Protein AF-A0A1Q1FGD6-F1 (afdb_monomer)

Sequence (112 aa):
MELSDARHEERRVDTTVADGPVQTTDDRVEAREPLWCPGCETELVRSETVYEHESCGHVDLQRAFECDEGVQCPACEGPGQLEFLRRVASVLRCDDCGQLFDAPPRPGGRGQ

Foldseek 3Di:
DDDDDDDPDDDDDPPPPPPDPPPPPDPPPVPDPQFADPPPRDSQKDKWWWKAQQVPRDIDTPVCQQDPVGGDDPPDPDRRPPVRIDTDAMWMARPPPGDIGRDGDDPPPPDD

Nearest PDB structures (foldseek):
  5yxy-assembly3_F  TM=4.572E-01  e=1.439E+00  Thermococcus kodakarensis KOD1
  8q6o-assembly1_5  TM=3.227E-01  e=4.468E+00  Xenopus laevis

Radius of gyration: 30.11 Å; Cα contacts (8 Å, |Δi|>4): 132; chains: 1; bounding box: 75×81×52 Å

Mean predicted aligned error: 15.51 Å

Solvent-accessible surface area (backbone atoms only — not comparable to full-atom values): 7554 Å² total; per-residue (Å²): 136,83,86,89,85,82,84,90,72,85,76,82,78,86,77,80,75,79,84,67,80,80,77,79,78,76,88,70,72,73,81,69,76,84,47,51,30,91,87,78,69,41,68,53,50,45,81,44,49,27,30,28,33,69,88,80,66,52,70,46,47,51,71,64,30,53,50,98,93,44,49,31,42,84,90,46,100,53,84,34,60,72,91,38,59,42,80,75,51,62,33,37,33,23,76,81,83,63,52,73,42,78,64,77,68,66,94,78,77,72,82,128

pLDDT: mean 73.81, std 17.75, range [42.22, 94.75]

Secondary structure (DSSP, 8-state):
-------------------------------PPPP--TTT--S-EEEEEEEEETTTTEEEEHHHHEETTEE--TTSSS---GGGEEEEEEEEEETTT--EESSPPPTT----

Structure (mmCIF, N/CA/C/O backbone):
data_AF-A0A1Q1FGD6-F1
#
_entry.id   AF-A0A1Q1FGD6-F1
#
loop_
_atom_site.group_PDB
_atom_site.id
_atom_site.type_symbol
_atom_site.label_atom_id
_atom_site.label_alt_id
_atom_site.label_comp_id
_atom_site.label_asym_id
_atom_site.label_entity_id
_atom_site.label_seq_id
_atom_site.pdbx_PDB_ins_code
_atom_site.Cartn_x
_atom_site.Cartn_y
_atom_site.Cartn_z
_atom_site.occupancy
_atom_site.B_iso_or_equiv
_atom_site.auth_seq_id
_atom_site.auth_comp_id
_atom_site.auth_asym_id
_atom_site.auth_atom_id
_atom_site.pdbx_PDB_model_num
ATOM 1 N N . MET A 1 1 ? -46.067 69.297 -24.188 1.00 44.62 1 MET A N 1
ATOM 2 C CA . MET A 1 1 ? -46.007 67.843 -24.423 1.00 44.62 1 MET A CA 1
ATOM 3 C C . MET A 1 1 ? -45.179 67.683 -25.690 1.00 44.62 1 MET A C 1
ATOM 5 O O . MET A 1 1 ? -45.732 67.684 -26.774 1.00 44.62 1 MET A O 1
ATOM 9 N N . GLU A 1 2 ? -43.884 68.004 -25.672 1.00 44.00 2 GLU A N 1
ATOM 10 C CA . GLU A 1 2 ? -42.768 67.336 -24.970 1.00 44.00 2 GLU A CA 1
ATOM 11 C C . GLU A 1 2 ? -42.652 65.848 -25.311 1.00 44.00 2 GLU A C 1
ATOM 13 O O . GLU A 1 2 ? -43.655 65.142 -25.229 1.00 44.00 2 GLU A O 1
ATOM 18 N N . LEU A 1 3 ? -41.396 65.443 -25.584 1.00 50.78 3 LEU A N 1
ATOM 19 C CA . LEU A 1 3 ? -40.824 64.117 -25.897 1.00 50.78 3 LEU A CA 1
ATOM 20 C C . LEU A 1 3 ? -40.631 63.899 -27.418 1.00 50.78 3 LEU A C 1
ATOM 22 O O . LEU A 1 3 ? -41.600 63.698 -28.135 1.00 50.78 3 LEU A O 1
ATOM 26 N N . SER A 1 4 ? -39.465 64.156 -28.033 1.00 52.69 4 SER A N 1
ATOM 27 C CA . SER A 1 4 ? -38.092 63.631 -27.833 1.00 52.69 4 SER A CA 1
ATOM 28 C C . SER A 1 4 ? -37.921 62.175 -28.282 1.00 52.69 4 SER A C 1
ATOM 30 O O . SER A 1 4 ? -38.008 61.280 -27.456 1.00 52.69 4 SER A O 1
ATOM 32 N N . ASP A 1 5 ? -37.561 61.967 -29.552 1.00 51.81 5 ASP A N 1
ATOM 33 C CA . ASP A 1 5 ? -36.955 60.721 -30.053 1.00 51.81 5 ASP A CA 1
ATOM 34 C C . ASP A 1 5 ? -35.738 61.118 -30.908 1.00 51.81 5 ASP A C 1
ATOM 36 O O . ASP A 1 5 ? -35.870 61.67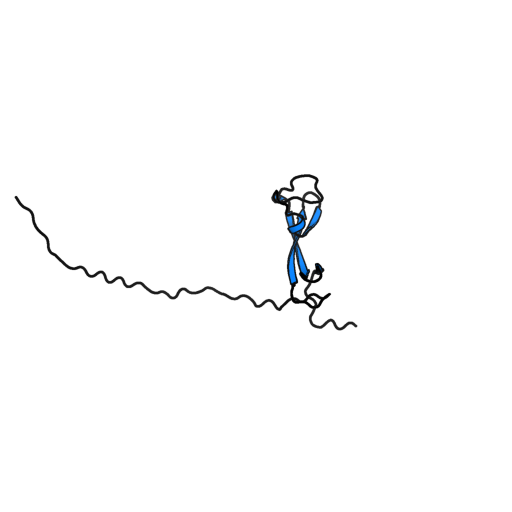5 -31.995 1.00 51.81 5 ASP A O 1
ATOM 40 N N . ALA A 1 6 ? -34.558 61.254 -30.304 1.00 59.34 6 ALA A N 1
ATOM 41 C CA . ALA A 1 6 ? -33.624 60.195 -29.906 1.00 59.34 6 ALA A CA 1
ATOM 42 C C . ALA A 1 6 ? -32.783 59.708 -31.099 1.00 59.34 6 ALA A C 1
ATOM 44 O O . ALA A 1 6 ? -33.231 59.033 -32.019 1.00 59.34 6 ALA A O 1
ATOM 45 N N . ARG A 1 7 ? -31.522 60.146 -31.059 1.00 55.94 7 ARG A N 1
ATOM 46 C CA . ARG A 1 7 ? -30.448 59.900 -32.018 1.00 55.94 7 ARG A CA 1
ATOM 47 C C . ARG A 1 7 ? -30.132 58.406 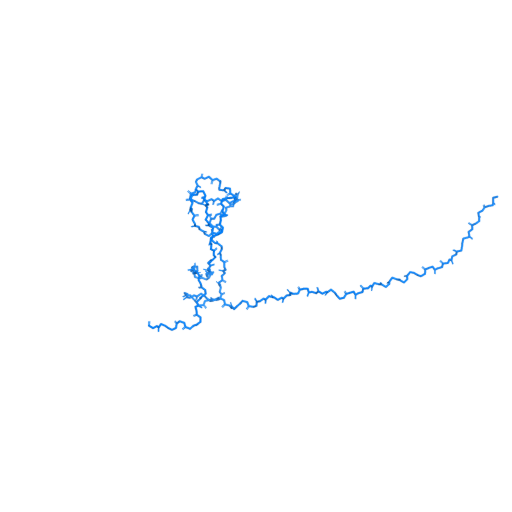-32.075 1.00 55.94 7 ARG A C 1
ATOM 49 O O . ARG A 1 7 ? -29.728 57.832 -31.068 1.00 55.94 7 ARG A O 1
ATOM 56 N N . HIS A 1 8 ? -30.255 57.810 -33.254 1.00 46.66 8 HIS A N 1
ATOM 57 C CA . HIS A 1 8 ? -29.700 56.491 -33.536 1.00 46.66 8 HIS A CA 1
ATOM 58 C C . HIS A 1 8 ? -28.208 56.677 -33.854 1.00 46.66 8 HIS A C 1
ATOM 60 O O . HIS A 1 8 ? -27.825 56.891 -35.000 1.00 46.66 8 HIS A O 1
ATOM 66 N N . GLU A 1 9 ? -27.372 56.709 -32.815 1.00 55.03 9 GLU A N 1
ATOM 67 C CA . GLU A 1 9 ? -25.914 56.700 -32.951 1.00 55.03 9 GLU A CA 1
ATOM 68 C C . GLU A 1 9 ? -25.441 55.258 -32.744 1.00 55.03 9 GLU A C 1
ATOM 70 O O . GLU A 1 9 ? -25.451 54.717 -31.638 1.00 55.03 9 GLU A O 1
ATOM 75 N N . GLU A 1 10 ? -25.117 54.600 -33.854 1.00 50.59 10 GLU A N 1
ATOM 76 C CA . GLU A 1 10 ? -24.674 53.211 -33.907 1.00 50.59 10 GLU A CA 1
ATOM 77 C C . GLU A 1 10 ? -23.277 53.083 -33.284 1.00 50.59 10 GLU A C 1
ATOM 79 O O . GLU A 1 10 ? -22.243 53.220 -33.942 1.00 50.59 10 GLU A O 1
ATOM 84 N N . ARG A 1 11 ? -23.233 52.820 -31.977 1.00 50.72 11 ARG A N 1
ATOM 85 C CA . ARG A 1 11 ? -21.990 52.528 -31.263 1.00 50.72 11 ARG A CA 1
ATOM 86 C C . ARG A 1 11 ? -21.555 51.095 -31.565 1.00 50.72 11 ARG A C 1
ATOM 88 O O . ARG A 1 11 ? -21.975 50.150 -30.901 1.00 50.72 11 ARG A O 1
ATOM 95 N N . ARG A 1 12 ? -20.689 50.941 -32.569 1.00 56.88 12 ARG A N 1
ATOM 96 C CA . ARG A 1 12 ? -19.921 49.710 -32.802 1.00 56.88 12 ARG A CA 1
ATOM 97 C C . ARG A 1 12 ? -19.062 49.428 -31.567 1.00 56.88 12 ARG A C 1
ATOM 99 O O . ARG A 1 12 ? -18.197 50.226 -31.213 1.00 56.88 12 ARG A O 1
ATOM 106 N N . VAL A 1 13 ? -19.337 48.321 -30.887 1.00 59.91 13 VAL A N 1
ATOM 107 C CA . VAL A 1 13 ? -18.486 47.785 -29.821 1.00 59.91 13 VAL A CA 1
ATOM 108 C C . VAL A 1 13 ? -17.479 46.829 -30.448 1.00 59.91 13 VAL A C 1
ATOM 110 O O . VAL A 1 13 ? -17.778 45.665 -30.702 1.00 59.91 13 VAL A O 1
ATOM 113 N N . ASP A 1 14 ? -16.281 47.346 -30.712 1.00 46.81 14 ASP A N 1
ATOM 114 C CA . ASP A 1 14 ? -15.093 46.540 -30.984 1.00 46.81 14 ASP A CA 1
ATOM 115 C C . ASP A 1 14 ? -14.780 45.725 -29.724 1.00 46.81 14 ASP A C 1
ATOM 117 O O . ASP A 1 14 ? -14.225 46.230 -28.747 1.00 46.81 14 ASP A O 1
ATOM 121 N N . THR A 1 15 ? -15.214 44.466 -29.716 1.00 54.19 15 THR A N 1
ATOM 122 C CA . THR A 1 15 ? -14.825 43.502 -28.686 1.00 54.19 15 THR A CA 1
ATOM 123 C C . THR A 1 15 ? -13.629 42.741 -29.229 1.00 54.19 15 THR A C 1
ATOM 125 O O . THR A 1 15 ? -13.762 41.679 -29.832 1.00 54.19 15 THR A O 1
ATOM 128 N N . THR A 1 16 ? -12.444 43.319 -29.059 1.00 55.59 16 THR A N 1
ATOM 129 C CA . THR A 1 16 ? -11.185 42.598 -29.208 1.00 55.59 16 THR A CA 1
ATOM 130 C C . THR A 1 16 ? -11.085 41.587 -28.070 1.00 55.59 16 THR A C 1
ATOM 132 O O . THR A 1 16 ? -10.652 41.893 -26.962 1.00 55.59 16 THR A O 1
ATOM 135 N N . VAL A 1 17 ? -11.535 40.361 -28.332 1.00 59.62 17 VAL A N 1
ATOM 136 C CA . VAL A 1 17 ? -11.192 39.207 -27.499 1.00 59.62 17 VAL A CA 1
ATOM 137 C C . VAL A 1 17 ? -9.691 38.993 -27.648 1.00 59.62 17 VAL A C 1
ATOM 139 O O . VAL A 1 17 ? -9.202 38.631 -28.716 1.00 59.62 17 VAL A O 1
ATOM 142 N N . ALA A 1 18 ? -8.956 39.305 -26.584 1.00 51.59 18 ALA A N 1
ATOM 143 C CA . ALA A 1 18 ? -7.560 38.943 -26.449 1.00 51.59 18 ALA A CA 1
ATOM 144 C C . ALA A 1 18 ? -7.478 37.413 -26.376 1.00 51.59 18 ALA A C 1
ATOM 146 O O . ALA A 1 18 ? -7.706 36.825 -25.319 1.00 51.59 18 ALA A O 1
ATOM 147 N N . ASP A 1 19 ? -7.183 36.781 -27.509 1.00 50.75 19 ASP A N 1
ATOM 148 C CA . ASP A 1 19 ? -6.736 35.392 -27.569 1.00 50.75 19 ASP A CA 1
ATOM 149 C C . ASP A 1 19 ? -5.323 35.349 -26.971 1.00 50.75 19 ASP A C 1
ATOM 151 O O . ASP A 1 19 ? -4.302 35.500 -27.644 1.00 50.75 19 ASP A O 1
ATOM 155 N N . GLY A 1 20 ? -5.271 35.315 -25.641 1.00 47.19 20 GLY A N 1
ATOM 156 C CA . GLY A 1 20 ? -4.052 34.993 -24.924 1.00 47.19 20 GLY A CA 1
ATOM 157 C C . GLY A 1 20 ? -3.763 33.510 -25.148 1.00 47.19 20 GLY A C 1
ATOM 158 O O . GLY A 1 20 ? -4.662 32.699 -24.919 1.00 47.19 20 GLY A O 1
ATOM 159 N N . PRO A 1 21 ? -2.545 33.120 -25.560 1.00 53.00 21 PRO A N 1
ATOM 160 C CA . PRO A 1 21 ? -2.198 31.712 -25.629 1.00 53.00 21 PRO A CA 1
ATOM 161 C C . PRO A 1 21 ? -2.331 31.126 -24.223 1.00 53.00 21 PRO A C 1
ATOM 163 O O . PRO A 1 21 ? -1.631 31.543 -23.296 1.00 53.00 21 PRO A O 1
ATOM 166 N N . VAL A 1 22 ? -3.256 30.176 -24.066 1.00 57.22 22 VAL A N 1
ATOM 167 C CA . VAL A 1 22 ? -3.332 29.322 -22.884 1.00 57.22 22 VAL A CA 1
ATOM 168 C C . VAL A 1 22 ? -1.982 28.627 -22.756 1.00 57.22 22 VAL A C 1
ATOM 170 O O . VAL A 1 22 ? -1.619 27.754 -23.541 1.00 57.22 22 VAL A O 1
ATOM 173 N N . GLN A 1 23 ? -1.178 29.091 -21.805 1.00 46.38 23 GLN A N 1
ATOM 174 C CA . GLN A 1 23 ? 0.069 28.440 -21.454 1.00 46.38 23 GLN A CA 1
ATOM 175 C C . GLN A 1 23 ? -0.321 27.135 -20.766 1.00 46.38 23 GLN A C 1
ATOM 177 O O . GLN A 1 23 ? -0.689 27.127 -19.594 1.00 46.38 23 GLN A O 1
ATOM 182 N N . THR A 1 24 ? -0.316 26.041 -21.527 1.00 51.84 24 THR A N 1
ATOM 183 C CA . THR A 1 24 ? -0.379 24.684 -20.990 1.00 51.84 24 THR A CA 1
ATOM 184 C C . THR A 1 24 ? 0.857 24.497 -20.124 1.00 51.84 24 THR A C 1
ATOM 186 O O . THR A 1 24 ? 1.966 24.307 -20.628 1.00 51.84 24 THR A O 1
ATOM 189 N N . THR A 1 25 ? 0.682 24.656 -18.819 1.00 51.88 25 THR A N 1
ATOM 190 C CA . THR A 1 25 ? 1.712 24.359 -17.837 1.00 51.88 25 THR A CA 1
ATOM 191 C C . THR A 1 25 ? 2.040 22.878 -17.922 1.00 51.88 25 THR A C 1
ATOM 193 O O . THR A 1 25 ? 1.201 22.043 -17.603 1.00 51.88 25 THR A O 1
ATOM 196 N N . ASP A 1 26 ? 3.269 22.606 -18.346 1.00 45.75 26 ASP A N 1
ATOM 197 C CA . ASP A 1 26 ? 4.114 21.589 -17.732 1.00 45.75 26 ASP A CA 1
ATOM 198 C C . ASP A 1 26 ? 3.505 20.176 -17.689 1.00 45.75 26 ASP A C 1
ATOM 200 O O . ASP A 1 26 ? 3.342 19.575 -16.633 1.00 45.75 26 ASP A O 1
ATOM 204 N N . ASP A 1 27 ? 3.248 19.595 -18.866 1.00 44.69 27 ASP A N 1
ATOM 205 C CA . ASP A 1 27 ? 3.236 18.134 -19.019 1.00 44.69 27 ASP A CA 1
ATOM 206 C C . ASP A 1 27 ? 4.693 17.645 -19.044 1.00 44.69 27 ASP A C 1
ATOM 208 O O . ASP A 1 27 ? 5.219 17.131 -20.029 1.00 44.69 27 ASP A O 1
ATOM 212 N N . ARG A 1 28 ? 5.416 17.902 -17.954 1.00 53.22 28 ARG A N 1
ATOM 213 C CA . ARG A 1 28 ? 6.684 17.242 -17.690 1.00 53.22 28 ARG A CA 1
ATOM 214 C C . ARG A 1 28 ? 6.350 15.993 -16.892 1.00 53.22 28 ARG A C 1
ATOM 216 O O . ARG A 1 28 ? 6.704 15.866 -15.725 1.00 53.22 28 ARG A O 1
ATOM 223 N N . VAL A 1 29 ? 5.629 15.070 -17.535 1.00 57.31 29 VAL A N 1
ATOM 224 C CA . VAL A 1 29 ? 5.568 13.681 -17.083 1.00 57.31 29 VAL A CA 1
ATOM 225 C C . VAL A 1 29 ? 6.997 13.179 -17.196 1.00 57.31 29 VAL A C 1
ATOM 227 O O . VAL A 1 29 ? 7.458 12.790 -18.268 1.00 57.31 29 VAL A O 1
ATOM 230 N N . GLU A 1 30 ? 7.751 13.305 -16.106 1.00 50.53 30 GLU A N 1
ATOM 231 C CA . GLU A 1 30 ? 9.056 12.684 -15.977 1.00 50.53 30 GLU A CA 1
ATOM 232 C C . GLU A 1 30 ? 8.848 11.216 -16.336 1.00 50.53 30 GLU A C 1
ATOM 234 O O . GLU A 1 30 ? 8.130 10.501 -15.635 1.00 50.53 30 GLU A O 1
ATOM 239 N N . ALA A 1 31 ? 9.372 10.803 -17.492 1.00 48.03 31 ALA A N 1
ATOM 240 C CA . ALA A 1 31 ? 9.277 9.439 -17.971 1.00 48.03 31 ALA A CA 1
ATOM 241 C C . ALA A 1 31 ? 10.038 8.562 -16.974 1.00 48.03 31 ALA A C 1
ATOM 243 O O . ALA A 1 31 ? 11.248 8.373 -17.081 1.00 48.03 31 ALA A O 1
ATOM 244 N N . ARG A 1 32 ? 9.332 8.107 -15.935 1.00 62.47 32 ARG A N 1
ATOM 245 C CA . ARG A 1 32 ? 9.836 7.146 -14.963 1.00 62.47 32 ARG A CA 1
ATOM 246 C C . ARG A 1 32 ? 10.196 5.909 -15.771 1.00 62.47 32 ARG A C 1
ATOM 248 O O . ARG A 1 32 ? 9.348 5.396 -16.500 1.00 62.47 32 ARG A O 1
ATOM 255 N N . GLU A 1 33 ? 11.455 5.488 -15.694 1.00 69.50 33 GLU A N 1
ATOM 256 C CA . GLU A 1 33 ? 11.916 4.286 -16.388 1.00 69.50 33 GLU A CA 1
ATOM 257 C C . GLU A 1 33 ? 10.966 3.115 -16.074 1.00 69.50 33 GLU A C 1
ATOM 259 O O . GLU A 1 33 ? 10.526 2.987 -14.923 1.00 69.50 33 GLU A O 1
ATOM 264 N N . PRO A 1 34 ? 10.604 2.289 -17.074 1.00 69.75 34 PRO A N 1
ATOM 265 C CA . PRO A 1 34 ? 9.668 1.194 -16.868 1.00 69.75 34 PRO A CA 1
ATOM 266 C C . PRO A 1 34 ? 10.224 0.231 -15.815 1.00 69.75 34 PRO A C 1
ATOM 268 O O . PRO A 1 34 ? 11.342 -0.271 -15.926 1.00 69.75 34 PRO A O 1
ATOM 271 N N . LEU A 1 35 ? 9.436 -0.007 -14.767 1.00 81.69 35 LEU A N 1
ATOM 272 C CA . LEU A 1 35 ? 9.791 -0.897 -13.668 1.00 81.69 35 LEU A CA 1
ATOM 273 C C . LEU A 1 35 ? 9.469 -2.335 -14.058 1.00 81.69 35 LEU A C 1
ATOM 275 O O . LEU A 1 35 ? 8.344 -2.629 -14.449 1.00 81.69 35 LEU A O 1
ATOM 279 N N . TRP A 1 36 ? 10.449 -3.229 -13.948 1.00 87.19 36 TRP A N 1
ATOM 280 C CA . TRP A 1 36 ? 10.274 -4.640 -14.291 1.00 87.19 36 TRP A CA 1
ATOM 281 C C . TRP A 1 36 ? 10.202 -5.500 -13.034 1.00 87.19 36 TRP A C 1
ATOM 283 O O . TRP A 1 36 ? 10.877 -5.232 -12.037 1.00 87.19 36 TRP A O 1
ATOM 293 N N . CYS A 1 37 ? 9.379 -6.543 -13.074 1.00 88.31 37 CYS A N 1
ATOM 294 C CA . CYS A 1 37 ? 9.306 -7.515 -11.997 1.00 88.31 37 CYS A CA 1
ATOM 295 C C . CYS A 1 37 ? 10.557 -8.411 -12.007 1.00 88.31 37 CYS A C 1
ATOM 297 O O . CYS A 1 37 ? 10.815 -9.064 -13.015 1.00 88.31 37 CYS A O 1
ATOM 299 N N . PRO A 1 38 ? 11.300 -8.545 -10.894 1.00 86.38 38 PRO A N 1
ATOM 300 C CA . PRO A 1 38 ? 12.452 -9.447 -10.830 1.00 86.38 38 PRO A CA 1
ATOM 301 C C . PRO A 1 38 ? 12.077 -10.941 -10.862 1.00 86.38 38 PRO A C 1
ATOM 303 O O . PRO A 1 38 ? 12.962 -11.776 -11.012 1.00 86.38 38 PRO A O 1
ATOM 306 N N . GLY A 1 39 ? 10.798 -11.287 -10.671 1.00 87.00 39 GLY A N 1
ATOM 307 C CA . GLY A 1 39 ? 10.318 -12.672 -10.639 1.00 87.00 39 GLY A CA 1
ATOM 308 C C . GLY A 1 39 ? 9.817 -13.198 -11.984 1.00 87.00 39 GLY A C 1
ATOM 309 O O . GLY A 1 39 ? 10.136 -14.326 -12.346 1.00 87.00 39 GLY A O 1
ATOM 310 N N . CYS A 1 40 ? 9.032 -12.399 -12.717 1.00 89.94 40 CYS A N 1
ATOM 311 C CA . CYS A 1 40 ? 8.445 -12.796 -14.006 1.00 89.94 40 CYS A CA 1
ATOM 312 C C . CYS A 1 40 ? 8.820 -11.886 -15.184 1.00 89.94 40 CYS A C 1
ATOM 314 O O . CYS A 1 40 ? 8.323 -12.094 -16.285 1.00 89.94 40 CYS A O 1
ATOM 316 N N . GLU A 1 41 ? 9.675 -10.882 -14.961 1.00 87.19 41 GLU A N 1
ATOM 317 C CA . GLU A 1 41 ? 10.215 -9.989 -16.000 1.00 87.19 41 GLU A CA 1
ATOM 318 C C . GLU A 1 41 ? 9.155 -9.160 -16.750 1.00 87.19 41 GLU A C 1
ATOM 320 O O . GLU A 1 41 ? 9.431 -8.586 -17.800 1.00 87.19 41 GLU A O 1
ATOM 325 N N . THR A 1 42 ? 7.942 -9.044 -16.200 1.00 88.12 42 THR A N 1
ATOM 326 C CA . THR A 1 42 ? 6.884 -8.196 -16.763 1.00 88.12 42 THR A CA 1
ATOM 327 C C . THR A 1 42 ? 7.028 -6.739 -16.324 1.00 88.12 42 THR A C 1
ATOM 329 O O . THR A 1 42 ? 7.515 -6.438 -15.232 1.00 88.12 42 THR A O 1
ATOM 332 N N . GLU A 1 43 ? 6.539 -5.824 -17.159 1.00 87.19 43 GLU A N 1
ATOM 333 C CA . GLU A 1 43 ? 6.437 -4.385 -16.869 1.00 87.19 43 GLU A CA 1
ATOM 334 C C . GLU A 1 43 ? 5.171 -4.007 -16.079 1.00 87.19 43 GLU A C 1
ATOM 336 O O . GLU A 1 43 ? 4.933 -2.836 -15.784 1.00 87.19 43 GLU A O 1
ATOM 341 N N . LEU A 1 44 ? 4.351 -4.998 -15.711 1.00 88.31 44 LEU A N 1
ATOM 342 C CA . LEU A 1 44 ? 3.110 -4.821 -14.957 1.00 88.31 44 LEU A CA 1
ATOM 343 C C . LEU A 1 44 ? 3.415 -4.606 -13.469 1.00 88.31 44 LEU A C 1
ATOM 345 O O . LEU A 1 44 ? 3.036 -5.410 -12.619 1.00 88.31 44 LEU A O 1
ATOM 349 N N . VAL A 1 45 ? 4.159 -3.547 -13.151 1.00 89.00 45 VAL A N 1
ATOM 350 C CA . VAL A 1 45 ? 4.587 -3.200 -11.793 1.00 89.00 45 VAL A CA 1
ATOM 351 C C . 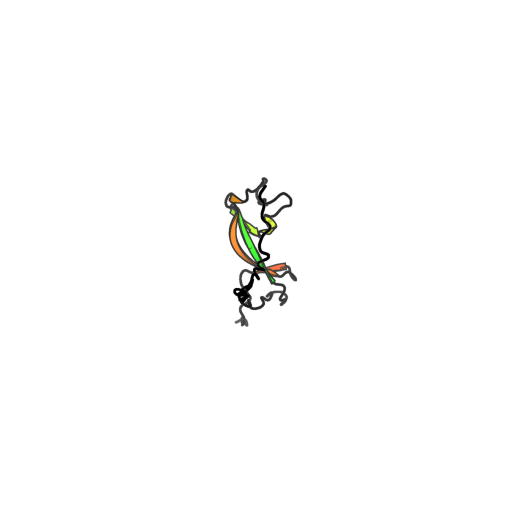VAL A 1 45 ? 3.977 -1.872 -11.372 1.00 89.00 45 VAL A C 1
ATOM 353 O O . VAL A 1 45 ? 4.123 -0.858 -12.052 1.00 89.00 45 VAL A O 1
ATOM 356 N N . ARG A 1 46 ? 3.355 -1.852 -10.192 1.00 89.25 46 ARG A N 1
ATOM 357 C CA . ARG A 1 46 ? 2.794 -0.642 -9.585 1.00 89.25 46 ARG A CA 1
ATOM 358 C C . ARG A 1 46 ? 3.363 -0.384 -8.200 1.00 89.25 46 ARG A C 1
ATOM 360 O O . ARG A 1 46 ? 3.755 -1.310 -7.497 1.00 89.25 46 ARG A O 1
ATOM 367 N N . SER A 1 47 ? 3.381 0.880 -7.791 1.00 89.56 47 SER A N 1
ATOM 368 C CA . SER A 1 47 ? 3.707 1.249 -6.414 1.00 89.56 47 SER A CA 1
ATOM 369 C C . SER A 1 47 ? 2.493 1.099 -5.511 1.00 89.56 47 SER A C 1
ATOM 371 O O . SER A 1 47 ? 1.415 1.585 -5.849 1.00 89.56 47 SER A O 1
ATOM 373 N N . GLU A 1 48 ? 2.689 0.516 -4.339 1.00 92.00 48 GLU A N 1
ATOM 374 C CA . GLU A 1 48 ? 1.687 0.427 -3.289 1.00 92.00 48 GLU A CA 1
ATOM 375 C C . GLU A 1 48 ? 2.189 1.049 -1.994 1.00 92.00 48 GLU A C 1
ATOM 377 O O . GLU A 1 48 ? 3.373 0.993 -1.650 1.00 92.00 48 GLU A O 1
ATOM 382 N N . THR A 1 49 ? 1.263 1.681 -1.283 1.00 92.38 49 THR A N 1
ATOM 383 C CA . THR A 1 49 ? 1.549 2.370 -0.031 1.00 92.38 49 THR A CA 1
ATOM 384 C C . THR A 1 49 ? 1.430 1.396 1.129 1.00 92.38 49 THR A C 1
ATOM 386 O O . THR A 1 49 ? 0.461 0.642 1.211 1.00 92.38 49 THR A O 1
ATOM 389 N N . VAL A 1 50 ? 2.400 1.443 2.039 1.00 93.38 50 VAL A N 1
ATOM 390 C CA . VAL A 1 50 ? 2.375 0.690 3.294 1.00 93.38 50 VAL A CA 1
ATOM 391 C C . VAL A 1 50 ? 2.003 1.645 4.422 1.00 93.38 50 VAL A C 1
ATOM 393 O O . VAL A 1 50 ? 2.618 2.711 4.563 1.00 93.38 50 VAL A O 1
ATOM 396 N N . TYR A 1 51 ? 1.019 1.250 5.220 1.00 93.31 51 TYR A N 1
ATOM 397 C CA . TYR A 1 51 ? 0.545 1.975 6.389 1.00 93.31 51 TYR A CA 1
ATOM 398 C C . TYR A 1 51 ? 0.820 1.186 7.664 1.00 93.31 51 TYR A C 1
ATOM 400 O O . TYR A 1 51 ? 0.763 -0.039 7.681 1.00 93.31 51 TYR A O 1
ATOM 408 N N . GLU A 1 52 ? 1.105 1.919 8.729 1.00 93.31 52 GLU A N 1
ATOM 409 C CA . GLU A 1 52 ? 1.129 1.449 10.106 1.00 93.31 52 GLU A CA 1
ATOM 410 C C . GLU A 1 52 ? -0.091 2.022 10.827 1.00 93.31 52 GLU A C 1
ATOM 412 O O . GLU A 1 52 ? -0.340 3.227 10.766 1.00 93.31 52 GLU A O 1
ATOM 417 N N . HIS A 1 53 ? -0.842 1.176 11.525 1.00 91.19 53 HIS A N 1
ATOM 418 C CA . HIS A 1 53 ? -1.862 1.624 12.461 1.00 91.19 53 HIS A CA 1
ATOM 419 C C . HIS A 1 53 ? -1.204 1.990 13.792 1.00 91.19 53 HIS A C 1
ATOM 421 O O . HIS A 1 53 ? -0.892 1.108 14.590 1.00 91.19 53 HIS A O 1
ATOM 427 N N . GLU A 1 54 ? -1.029 3.283 14.054 1.00 89.94 54 GLU A N 1
ATOM 428 C CA . GLU A 1 54 ? -0.269 3.829 15.185 1.00 89.94 54 GLU A CA 1
ATOM 429 C C . GLU A 1 54 ? -0.769 3.337 16.549 1.00 89.94 54 GLU A C 1
ATOM 431 O O . GLU A 1 54 ? 0.020 3.184 17.479 1.00 89.94 54 GLU A O 1
ATOM 436 N N . SER A 1 55 ? -2.067 3.041 16.676 1.00 87.38 55 SER A N 1
ATOM 437 C CA . SER A 1 55 ? -2.639 2.557 17.936 1.00 87.38 55 SER A CA 1
ATOM 438 C C . SER A 1 55 ? -2.176 1.142 18.306 1.00 87.38 55 SER A C 1
ATOM 440 O O . SER A 1 55 ? -1.957 0.862 19.484 1.00 87.38 55 SER A O 1
ATOM 442 N N . CYS A 1 56 ? -2.013 0.246 17.325 1.00 89.62 56 CYS A N 1
ATOM 443 C CA . CYS A 1 56 ? -1.676 -1.165 17.573 1.00 89.62 56 CYS A CA 1
ATOM 444 C C . CYS A 1 56 ? -0.331 -1.618 16.977 1.00 89.62 56 CYS A C 1
ATOM 446 O O . CYS A 1 56 ? 0.109 -2.731 17.254 1.00 89.62 56 CYS A O 1
ATOM 448 N N . GLY A 1 57 ? 0.313 -0.784 16.158 1.00 90.94 57 GLY A N 1
ATOM 449 C CA . GLY A 1 57 ? 1.559 -1.083 15.448 1.00 90.94 57 GLY A CA 1
ATOM 450 C C . GLY A 1 57 ? 1.414 -2.051 14.269 1.00 90.94 57 GLY A C 1
ATOM 451 O O . GLY A 1 57 ? 2.417 -2.538 13.756 1.00 90.94 57 GLY A O 1
ATOM 452 N N . HIS A 1 58 ? 0.192 -2.385 13.843 1.00 92.19 58 HIS A N 1
ATOM 453 C CA . HIS A 1 58 ? -0.012 -3.276 12.702 1.00 92.19 58 HIS A CA 1
ATOM 454 C C . HIS A 1 58 ? 0.397 -2.586 11.397 1.00 92.19 58 HIS A C 1
ATOM 456 O O . HIS A 1 58 ? -0.074 -1.485 11.118 1.00 92.19 58 HIS A O 1
ATOM 462 N N . VAL A 1 59 ? 1.244 -3.241 10.600 1.00 93.12 59 VAL A N 1
ATOM 463 C CA . VAL A 1 59 ? 1.767 -2.716 9.333 1.00 93.12 59 VAL A CA 1
ATOM 464 C C . VAL A 1 59 ? 1.290 -3.586 8.182 1.00 93.12 59 VAL A C 1
ATOM 466 O O . VAL A 1 59 ? 1.566 -4.784 8.169 1.00 93.12 59 VAL A O 1
ATOM 469 N N . ASP A 1 60 ? 0.630 -2.977 7.201 1.00 93.19 60 ASP A N 1
ATOM 470 C CA . ASP A 1 60 ? 0.181 -3.664 5.988 1.00 93.19 60 ASP A CA 1
ATOM 471 C C . ASP A 1 60 ? 0.028 -2.673 4.818 1.00 93.19 60 ASP A C 1
ATOM 473 O O . ASP A 1 60 ? 0.284 -1.470 4.929 1.00 93.19 60 ASP A O 1
ATOM 477 N N . LEU A 1 61 ? -0.357 -3.172 3.653 1.00 92.69 61 LEU A N 1
ATOM 478 C CA . LEU A 1 61 ? -0.679 -2.374 2.482 1.00 92.69 61 LEU A CA 1
ATOM 479 C C . LEU A 1 61 ? -1.964 -1.587 2.712 1.00 92.69 61 LEU A C 1
ATOM 481 O O . LEU A 1 61 ? -2.891 -2.076 3.346 1.00 92.69 61 LEU A O 1
ATOM 485 N N . GLN A 1 62 ? -2.059 -0.405 2.106 1.00 90.81 62 GLN A N 1
ATOM 486 C CA . GLN A 1 62 ? -3.251 0.448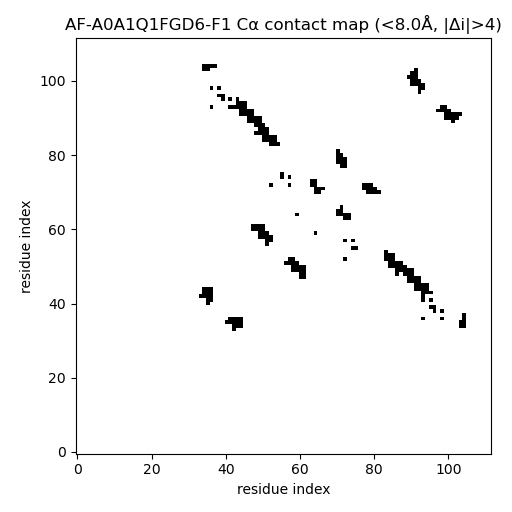 2.160 1.00 90.81 62 GLN A CA 1
ATOM 487 C C . GLN A 1 62 ? -4.549 -0.335 1.937 1.00 90.81 62 GLN A C 1
ATOM 489 O O . GLN A 1 62 ? -5.467 -0.239 2.741 1.00 90.81 62 GLN A O 1
ATOM 494 N N . ARG A 1 63 ? -4.578 -1.188 0.909 1.00 90.06 63 ARG A N 1
ATOM 495 C CA . ARG A 1 63 ? -5.746 -2.012 0.573 1.00 90.06 63 ARG A CA 1
ATOM 496 C C . ARG A 1 63 ? -6.189 -2.983 1.667 1.00 90.06 63 ARG A C 1
ATOM 498 O O . ARG A 1 63 ? -7.329 -3.414 1.650 1.00 90.06 63 ARG A O 1
ATOM 505 N N . ALA A 1 64 ? -5.290 -3.386 2.564 1.00 90.06 64 ALA A N 1
ATOM 506 C CA . ALA A 1 64 ? -5.626 -4.272 3.675 1.00 90.06 64 ALA A CA 1
ATOM 507 C C . ALA A 1 64 ? -6.370 -3.514 4.782 1.00 90.06 64 ALA A C 1
ATOM 509 O O . ALA A 1 64 ? -7.091 -4.124 5.566 1.00 90.06 64 ALA A O 1
ATOM 510 N N . PHE A 1 65 ? -6.204 -2.190 4.819 1.00 88.00 65 PHE A N 1
ATOM 511 C CA . PHE A 1 65 ? -6.964 -1.307 5.686 1.00 88.00 65 PHE A CA 1
ATOM 512 C C . PHE A 1 65 ? -8.268 -0.824 5.043 1.00 88.00 65 PHE A C 1
ATOM 514 O O . PHE A 1 65 ? -9.122 -0.316 5.753 1.00 88.00 65 PHE A O 1
ATOM 521 N N . GLU A 1 66 ? -8.439 -0.941 3.727 1.00 87.88 66 GLU A N 1
ATOM 522 C CA . GLU A 1 66 ? -9.649 -0.510 3.016 1.00 87.88 66 GLU A CA 1
ATOM 523 C C . GLU A 1 66 ? -10.731 -1.605 3.075 1.00 87.88 66 GLU A C 1
ATOM 525 O O . GLU A 1 66 ? -10.503 -2.743 2.668 1.00 87.88 66 GLU A O 1
ATOM 530 N N . CYS A 1 67 ? -11.925 -1.262 3.564 1.00 85.19 67 CYS A N 1
ATOM 531 C CA . CYS A 1 67 ? -13.104 -2.130 3.607 1.00 85.19 67 CYS A CA 1
ATOM 532 C C . CYS A 1 67 ? -14.348 -1.404 3.060 1.00 85.19 67 CYS A C 1
ATOM 534 O O . CYS A 1 67 ? -14.331 -0.191 2.854 1.00 85.19 67 CYS A O 1
ATOM 536 N N . ASP A 1 68 ? -15.452 -2.125 2.830 1.00 83.25 68 ASP A N 1
ATOM 537 C CA . ASP A 1 68 ? -16.692 -1.532 2.292 1.00 83.25 68 ASP A CA 1
ATOM 538 C C . ASP A 1 68 ? -17.270 -0.415 3.186 1.00 83.25 68 ASP A C 1
ATOM 540 O O . ASP A 1 68 ? -17.926 0.508 2.702 1.00 83.25 68 ASP A O 1
ATOM 544 N N . GLU A 1 69 ? -17.010 -0.482 4.493 1.00 80.19 69 GLU A N 1
ATOM 545 C CA . GLU A 1 69 ? -17.470 0.487 5.497 1.00 80.19 69 GLU A CA 1
ATOM 546 C C . GLU A 1 69 ? -16.491 1.661 5.694 1.00 80.19 69 GLU A C 1
ATOM 548 O O . GLU A 1 69 ? -16.766 2.578 6.471 1.00 80.19 69 GLU A O 1
ATOM 553 N N . GLY A 1 70 ? -15.360 1.663 4.981 1.00 83.50 70 GLY A N 1
ATOM 554 C CA . GLY A 1 70 ? -14.344 2.705 5.040 1.00 83.50 70 GLY A CA 1
ATOM 555 C C . GLY A 1 70 ? -12.954 2.134 5.273 1.00 83.50 70 GLY A C 1
ATOM 556 O O . GLY A 1 70 ? -12.409 1.428 4.430 1.00 83.50 70 GLY A O 1
ATOM 557 N N . VAL A 1 71 ? -12.345 2.498 6.398 1.00 82.62 71 VAL A N 1
ATOM 558 C CA . VAL A 1 71 ? -11.003 2.042 6.753 1.00 82.62 71 VAL A CA 1
ATOM 559 C C . VAL A 1 71 ? -11.032 1.326 8.094 1.00 82.62 71 VAL A C 1
ATOM 561 O O . VAL A 1 71 ? -11.613 1.815 9.059 1.00 82.62 71 VAL A O 1
ATOM 564 N N . GLN A 1 72 ? -10.411 0.153 8.154 1.00 85.19 72 GLN A N 1
ATOM 565 C CA . GLN A 1 72 ? -10.371 -0.696 9.329 1.00 85.19 72 GLN A CA 1
ATOM 566 C C . GLN A 1 72 ? -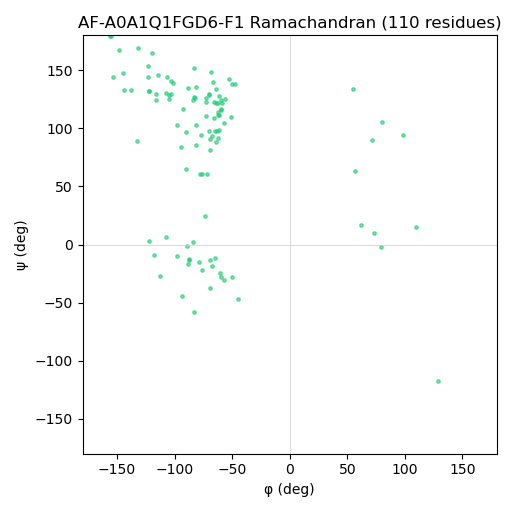9.024 -1.404 9.439 1.00 85.19 72 GLN A C 1
ATOM 568 O O . GLN A 1 72 ? -8.526 -1.987 8.485 1.00 85.19 72 GLN A O 1
ATOM 573 N N . CYS A 1 73 ? -8.434 -1.390 10.633 1.00 87.25 73 CYS A N 1
ATOM 574 C CA . CYS A 1 73 ? -7.245 -2.190 10.896 1.00 87.25 73 CYS A CA 1
ATOM 575 C C . CYS A 1 73 ? -7.635 -3.674 10.996 1.00 87.25 73 CYS A C 1
ATOM 577 O O . CYS A 1 73 ? -8.418 -4.008 11.884 1.00 87.25 73 CYS A O 1
ATOM 579 N N . PRO A 1 74 ? -7.065 -4.581 10.182 1.00 87.12 74 PRO A N 1
ATOM 580 C CA . PRO A 1 74 ? -7.426 -6.002 10.208 1.00 87.12 74 PRO A CA 1
ATOM 581 C C . PRO A 1 74 ? -6.996 -6.703 11.507 1.00 87.12 74 PRO A C 1
ATOM 583 O O . PRO A 1 74 ? -7.521 -7.760 11.847 1.00 87.12 74 PRO A O 1
ATOM 586 N N . ALA A 1 75 ? -6.055 -6.115 12.252 1.00 86.44 75 ALA A N 1
ATOM 587 C CA . ALA A 1 75 ? -5.632 -6.604 13.562 1.00 86.44 75 ALA A CA 1
ATOM 588 C C . ALA A 1 75 ? -6.483 -6.066 14.727 1.00 86.44 75 ALA A C 1
ATOM 590 O O . ALA A 1 75 ? -6.368 -6.568 15.844 1.00 86.44 75 ALA A O 1
ATOM 591 N N . CYS A 1 76 ? -7.311 -5.040 14.505 1.00 83.25 76 CYS A N 1
ATOM 592 C CA . CYS A 1 76 ? -8.195 -4.495 15.531 1.00 83.25 76 CYS A CA 1
ATOM 593 C C . CYS A 1 76 ? -9.631 -4.943 15.253 1.00 83.25 76 CYS A C 1
ATOM 595 O O . CYS A 1 76 ? -10.165 -4.710 14.176 1.00 83.25 76 CYS A O 1
ATOM 597 N N . GLU A 1 77 ? -10.308 -5.513 16.245 1.00 69.06 77 GLU A N 1
ATOM 598 C CA . GLU A 1 77 ? -11.710 -5.948 16.124 1.00 69.06 77 GLU A CA 1
ATOM 599 C C . GLU A 1 77 ? -12.723 -4.772 16.110 1.00 69.06 77 GLU A C 1
ATOM 601 O O . GLU A 1 77 ? -13.883 -4.940 16.475 1.00 69.06 77 GLU A O 1
ATOM 606 N N . GLY A 1 78 ? -12.312 -3.560 15.715 1.00 67.12 78 GLY A N 1
ATOM 607 C CA . GLY A 1 78 ? -13.151 -2.357 15.737 1.00 67.12 78 GLY A CA 1
ATOM 608 C C . GLY A 1 78 ? -12.825 -1.367 14.615 1.00 67.12 78 GLY A C 1
ATOM 609 O O . GLY A 1 78 ? -11.789 -1.512 13.961 1.00 67.12 78 GLY A O 1
ATOM 610 N N . PRO A 1 79 ? -13.690 -0.360 14.380 1.00 64.19 79 PRO A N 1
ATOM 611 C CA . PRO A 1 79 ? -13.489 0.630 13.328 1.00 64.19 79 PRO A CA 1
ATOM 612 C C . PRO A 1 79 ? -12.192 1.398 13.593 1.00 64.19 79 PRO A C 1
ATOM 614 O O . PRO A 1 79 ? -12.077 2.141 14.570 1.00 64.19 79 PRO A O 1
ATOM 617 N N . GLY A 1 80 ? -11.193 1.178 12.739 1.00 60.91 80 GLY A N 1
ATOM 618 C CA . GLY A 1 80 ? -9.937 1.910 12.794 1.00 60.91 80 GLY A CA 1
ATOM 619 C C . GLY A 1 80 ? -10.190 3.319 12.288 1.00 60.91 80 GLY A C 1
ATOM 620 O O . GLY A 1 80 ? -10.467 3.508 11.110 1.00 60.91 80 GLY A O 1
ATOM 621 N N . GLN A 1 81 ? -10.138 4.322 13.159 1.00 64.50 81 GLN A N 1
ATOM 622 C CA . GLN A 1 81 ? -10.257 5.695 12.684 1.00 64.50 81 GLN A CA 1
ATOM 623 C C . GLN A 1 81 ? -9.058 6.008 11.772 1.00 64.50 81 GLN A C 1
ATOM 625 O O . GLN A 1 81 ? -7.911 5.709 12.111 1.00 64.50 81 GLN A O 1
ATOM 630 N N . LEU A 1 82 ? -9.334 6.621 10.616 1.00 64.56 82 LEU A N 1
ATOM 631 C CA . LEU A 1 82 ? -8.333 7.060 9.631 1.00 64.56 82 LEU A CA 1
ATOM 632 C C . LEU A 1 82 ? -7.193 7.880 10.255 1.00 64.56 82 LEU A C 1
ATOM 634 O O . LEU A 1 82 ? -6.075 7.873 9.747 1.00 64.56 82 LEU A O 1
ATOM 638 N N . GLU A 1 83 ? -7.481 8.576 11.356 1.00 68.69 83 GLU A N 1
ATOM 639 C CA . GLU A 1 83 ? -6.548 9.434 12.087 1.00 68.69 83 GLU A CA 1
ATOM 640 C C . GLU A 1 83 ? -5.361 8.699 12.724 1.00 68.69 83 GLU A C 1
ATOM 642 O O . GLU A 1 83 ? -4.400 9.357 13.107 1.00 68.69 83 GLU A O 1
ATOM 647 N N . PHE A 1 84 ? -5.380 7.362 12.770 1.00 82.25 84 PHE A N 1
ATOM 648 C CA . PHE A 1 84 ? -4.280 6.552 13.302 1.00 82.25 84 PHE A CA 1
ATOM 649 C C . PHE A 1 84 ? -3.485 5.804 12.228 1.00 82.25 84 PHE A C 1
ATOM 651 O O . PHE A 1 84 ? -2.662 4.957 12.574 1.00 82.25 84 PHE A O 1
ATOM 658 N N . LEU A 1 85 ? -3.733 6.034 10.934 1.00 88.38 85 LEU A N 1
ATOM 659 C CA . LEU A 1 85 ? -2.926 5.419 9.879 1.00 88.38 85 LEU A CA 1
ATOM 660 C C . LEU A 1 85 ? -1.770 6.328 9.471 1.00 88.38 85 LEU A C 1
ATOM 662 O O . LEU A 1 85 ? -1.953 7.385 8.863 1.00 88.38 85 LEU A O 1
ATOM 666 N N . ARG A 1 86 ? -0.549 5.854 9.706 1.00 91.69 86 ARG A N 1
ATOM 667 C CA . ARG A 1 86 ? 0.681 6.520 9.293 1.00 91.69 86 ARG A CA 1
ATOM 668 C C . ARG A 1 86 ? 1.287 5.810 8.095 1.00 91.69 86 ARG A C 1
ATOM 670 O O . ARG A 1 86 ? 1.585 4.622 8.145 1.00 91.69 86 ARG A O 1
ATOM 677 N N . ARG A 1 87 ? 1.532 6.539 7.005 1.00 93.19 87 ARG A N 1
ATOM 678 C CA . ARG A 1 87 ? 2.318 6.002 5.886 1.00 93.19 87 ARG A CA 1
ATOM 679 C C . ARG A 1 87 ? 3.756 5.776 6.347 1.00 93.19 87 ARG A C 1
ATOM 681 O O . ARG A 1 87 ? 4.423 6.730 6.747 1.00 93.19 87 ARG A O 1
ATOM 688 N N . VAL A 1 88 ? 4.242 4.544 6.230 1.00 94.75 88 VAL A N 1
ATOM 689 C CA . VAL A 1 88 ? 5.597 4.165 6.670 1.00 94.75 88 VAL A CA 1
ATOM 690 C C . VAL A 1 88 ? 6.527 3.801 5.522 1.00 94.75 88 VAL A C 1
ATOM 692 O O . VAL A 1 88 ? 7.734 3.995 5.639 1.00 94.75 88 VAL A O 1
ATOM 695 N N . ALA A 1 89 ? 5.991 3.325 4.395 1.00 92.56 89 ALA A N 1
ATOM 696 C CA . ALA A 1 89 ? 6.805 2.963 3.240 1.00 92.56 89 ALA A CA 1
ATOM 697 C C . ALA A 1 89 ? 6.018 3.008 1.925 1.00 92.56 89 ALA A C 1
ATOM 699 O O . ALA A 1 89 ? 4.822 3.319 1.854 1.00 92.56 89 ALA A O 1
ATOM 700 N N . SER A 1 90 ? 6.717 2.706 0.839 1.00 91.00 90 SER A N 1
ATOM 701 C CA . SER A 1 90 ? 6.116 2.366 -0.445 1.00 91.00 90 SER A CA 1
ATOM 702 C C . SER A 1 90 ? 6.888 1.207 -1.035 1.00 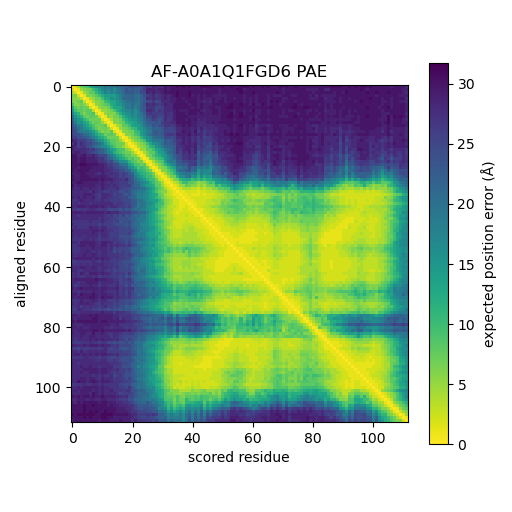91.00 90 SER A C 1
ATOM 704 O O . SER A 1 90 ? 8.114 1.215 -1.019 1.00 91.00 90 SER A O 1
ATOM 706 N N . VAL A 1 91 ? 6.156 0.216 -1.515 1.00 92.19 91 VAL A N 1
ATOM 707 C CA . VAL A 1 91 ? 6.701 -0.995 -2.125 1.00 92.19 91 VAL A CA 1
ATOM 708 C C . VAL A 1 91 ? 6.209 -1.092 -3.557 1.00 92.19 91 VAL A C 1
ATOM 710 O O . VAL A 1 91 ? 5.280 -0.396 -3.961 1.00 92.19 91 VAL A O 1
ATOM 713 N N . LEU A 1 92 ? 6.842 -1.943 -4.341 1.00 91.12 92 LEU A N 1
ATOM 714 C CA . LEU A 1 92 ? 6.420 -2.283 -5.685 1.00 91.12 92 LEU A CA 1
ATOM 715 C C . LEU A 1 92 ? 5.718 -3.638 -5.653 1.00 91.12 92 LEU A C 1
ATOM 717 O O . LEU A 1 92 ? 6.161 -4.557 -4.965 1.00 91.12 92 LEU A O 1
ATOM 721 N N . ARG A 1 93 ? 4.624 -3.755 -6.401 1.00 91.69 93 ARG A N 1
ATOM 722 C CA . ARG A 1 93 ? 3.877 -4.993 -6.609 1.00 91.69 93 ARG A CA 1
ATOM 723 C C . ARG A 1 93 ? 3.817 -5.303 -8.093 1.00 91.69 93 ARG A C 1
ATOM 725 O O . ARG A 1 93 ? 3.453 -4.434 -8.881 1.00 91.69 93 ARG A O 1
ATOM 732 N N . CYS A 1 94 ? 4.123 -6.539 -8.460 1.00 92.44 94 CYS A N 1
ATOM 733 C CA . CYS A 1 94 ? 3.830 -7.047 -9.792 1.00 92.44 94 CYS A CA 1
ATOM 734 C C . CYS A 1 94 ? 2.370 -7.512 -9.872 1.00 92.44 94 CYS A C 1
ATOM 736 O O . CYS A 1 94 ? 1.942 -8.329 -9.059 1.00 92.44 94 CYS A O 1
ATOM 738 N N . ASP A 1 95 ? 1.613 -7.010 -10.844 1.00 91.44 95 ASP A N 1
ATOM 739 C CA . ASP A 1 95 ? 0.222 -7.404 -11.094 1.00 91.44 95 ASP A CA 1
ATOM 740 C C . ASP A 1 95 ? 0.103 -8.741 -11.848 1.00 91.44 95 ASP A C 1
ATOM 742 O O . ASP A 1 95 ? -0.963 -9.350 -11.825 1.00 91.44 95 ASP A O 1
ATOM 746 N N . ASP A 1 96 ? 1.189 -9.233 -12.454 1.00 92.56 96 ASP A N 1
ATOM 747 C CA . ASP A 1 96 ? 1.232 -10.540 -13.123 1.00 92.56 96 ASP A CA 1
ATOM 748 C C . ASP A 1 96 ? 1.484 -11.690 -12.131 1.00 92.56 96 ASP A C 1
ATOM 750 O O . ASP A 1 96 ? 0.652 -12.582 -11.974 1.00 92.56 96 ASP A O 1
ATOM 754 N N . CYS A 1 97 ? 2.597 -11.649 -11.387 1.00 92.38 97 CYS A N 1
ATOM 755 C CA . CYS A 1 97 ? 2.962 -12.720 -10.449 1.00 92.38 97 CYS A CA 1
ATOM 756 C C . CYS A 1 97 ? 2.574 -12.445 -8.985 1.00 92.38 97 CYS A C 1
ATOM 758 O O . CYS A 1 97 ? 2.694 -13.325 -8.134 1.00 92.38 97 CYS A O 1
ATOM 760 N N . GLY A 1 98 ? 2.137 -11.224 -8.658 1.00 89.94 98 GLY A N 1
ATOM 761 C CA . GLY A 1 98 ? 1.743 -10.826 -7.303 1.00 89.94 98 GLY A CA 1
ATOM 762 C C . GLY A 1 98 ? 2.898 -10.500 -6.349 1.00 89.94 98 GLY A C 1
ATOM 763 O O . GLY A 1 98 ? 2.634 -10.117 -5.208 1.00 89.94 98 GLY A O 1
ATOM 764 N N . GLN A 1 99 ? 4.155 -10.635 -6.782 1.00 89.94 99 GLN A N 1
ATOM 765 C CA . GLN A 1 99 ? 5.329 -10.451 -5.928 1.00 89.94 99 GLN A CA 1
ATOM 766 C C . GLN A 1 99 ? 5.494 -8.995 -5.466 1.00 89.94 99 GLN A C 1
ATOM 768 O O . GLN A 1 99 ? 5.311 -8.062 -6.253 1.00 89.94 99 GLN A O 1
ATOM 773 N N . LEU A 1 100 ? 5.881 -8.822 -4.198 1.00 90.44 100 LEU A N 1
ATOM 774 C CA . LEU A 1 100 ? 6.210 -7.537 -3.574 1.00 90.44 100 LEU A CA 1
ATOM 775 C C . LEU A 1 100 ? 7.729 -7.362 -3.449 1.00 90.44 100 LEU A C 1
ATOM 777 O O . LEU A 1 100 ? 8.433 -8.322 -3.136 1.00 90.44 100 LEU A O 1
ATOM 781 N N . PHE A 1 101 ? 8.229 -6.149 -3.684 1.00 88.50 101 PHE A N 1
ATOM 782 C CA . PHE A 1 101 ? 9.648 -5.800 -3.566 1.00 88.50 101 PHE A CA 1
ATOM 783 C C . PHE A 1 101 ? 9.835 -4.310 -3.247 1.00 88.50 101 PHE A C 1
ATOM 785 O O . PHE A 1 101 ? 9.079 -3.457 -3.699 1.00 88.50 101 PHE A O 1
ATOM 792 N N . ASP A 1 102 ? 10.835 -3.985 -2.435 1.00 83.12 102 ASP A N 1
ATOM 793 C CA . ASP A 1 102 ? 11.067 -2.650 -1.862 1.00 83.12 102 ASP A CA 1
ATOM 794 C C . ASP A 1 102 ? 11.907 -1.709 -2.745 1.00 83.12 102 ASP A C 1
ATOM 796 O O . ASP A 1 102 ? 11.932 -0.500 -2.513 1.00 83.12 102 ASP A O 1
ATOM 800 N N . ALA A 1 103 ? 12.552 -2.228 -3.791 1.00 75.50 103 ALA A N 1
ATOM 801 C CA . ALA A 1 103 ? 13.351 -1.431 -4.716 1.00 75.50 103 ALA A CA 1
ATOM 802 C C . ALA A 1 103 ? 13.255 -1.959 -6.154 1.00 75.50 103 ALA A C 1
ATOM 804 O O . ALA A 1 103 ? 13.147 -3.172 -6.347 1.00 75.50 103 ALA A O 1
ATOM 805 N N . PRO A 1 104 ? 13.338 -1.083 -7.176 1.00 69.31 104 PRO A N 1
ATOM 806 C CA . PRO A 1 104 ? 13.488 -1.525 -8.558 1.00 69.31 104 PRO A CA 1
ATOM 807 C C . PRO A 1 104 ? 14.672 -2.490 -8.689 1.00 69.31 104 PRO A C 1
ATOM 809 O O . PRO A 1 104 ? 15.710 -2.261 -8.050 1.00 69.31 104 PRO A O 1
ATOM 812 N N . PRO A 1 105 ? 14.566 -3.540 -9.524 1.00 66.50 105 PRO A N 1
ATOM 813 C CA . PRO A 1 105 ? 15.721 -4.372 -9.812 1.00 66.50 105 PRO A CA 1
ATOM 814 C C . PRO A 1 105 ? 16.834 -3.481 -10.363 1.00 66.50 105 PRO A C 1
ATOM 816 O O . PRO A 1 105 ? 16.634 -2.718 -11.308 1.00 66.50 105 PRO A O 1
ATOM 819 N N . ARG A 1 106 ? 18.015 -3.533 -9.736 1.00 60.62 106 ARG A N 1
ATOM 820 C CA . ARG A 1 106 ? 19.152 -2.735 -10.197 1.00 60.62 106 ARG A CA 1
ATOM 821 C C . ARG A 1 106 ? 19.504 -3.168 -11.624 1.00 60.62 106 ARG A C 1
ATOM 823 O O . ARG A 1 106 ? 19.754 -4.362 -11.823 1.00 60.62 106 ARG A O 1
ATOM 830 N N . PRO A 1 107 ? 19.603 -2.244 -12.595 1.00 50.91 107 PRO A N 1
ATOM 831 C CA . PRO 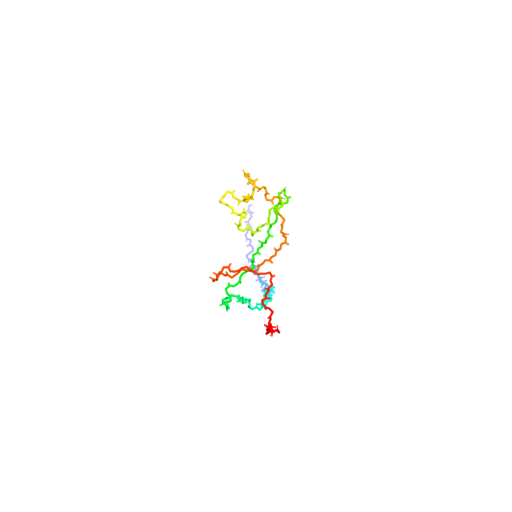A 1 107 ? 20.148 -2.592 -13.896 1.00 50.91 107 PRO A CA 1
ATOM 832 C C . PRO A 1 107 ? 21.604 -3.036 -13.692 1.00 50.91 107 PRO A C 1
ATOM 834 O O . PRO A 1 107 ? 22.456 -2.248 -13.288 1.00 50.91 107 PRO A O 1
ATOM 837 N N . GLY A 1 108 ? 21.885 -4.324 -13.907 1.00 54.53 108 GLY A N 1
ATOM 838 C CA . GLY A 1 108 ? 23.252 -4.860 -13.895 1.00 54.53 108 GLY A CA 1
ATOM 839 C C . GLY A 1 108 ? 23.648 -5.771 -12.731 1.00 54.53 108 GLY A C 1
ATOM 840 O O . GLY A 1 108 ? 24.836 -6.045 -12.580 1.00 54.53 108 GLY A O 1
ATOM 841 N N . GLY A 1 109 ? 22.710 -6.305 -11.947 1.00 47.59 109 GLY A N 1
ATOM 842 C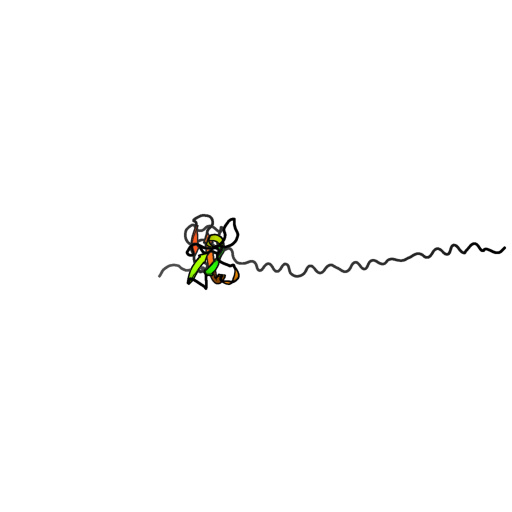 CA . GLY A 1 109 ? 23.011 -7.365 -10.978 1.00 47.59 109 GLY A CA 1
ATOM 843 C C . GLY A 1 109 ? 23.306 -8.724 -11.627 1.00 47.59 109 GLY A C 1
ATOM 844 O O . GLY A 1 109 ? 22.589 -9.683 -11.366 1.00 47.59 109 GLY A O 1
ATOM 845 N N . ARG A 1 110 ? 24.347 -8.841 -12.466 1.00 48.12 110 ARG A N 1
ATOM 846 C CA . ARG A 1 110 ? 24.963 -10.160 -12.673 1.00 48.12 110 ARG A CA 1
ATOM 847 C C . ARG A 1 110 ? 25.551 -10.565 -11.326 1.00 48.12 110 ARG A C 1
ATOM 849 O O . ARG A 1 110 ? 26.347 -9.812 -10.768 1.00 48.12 110 ARG A O 1
ATOM 856 N N . GLY A 1 111 ? 25.111 -11.709 -10.811 1.00 52.44 111 GLY A N 1
ATOM 857 C CA . GLY A 1 111 ? 25.657 -12.298 -9.597 1.00 52.44 111 GLY A CA 1
ATOM 858 C C . GLY A 1 111 ? 27.184 -12.319 -9.633 1.00 52.44 111 GLY A C 1
ATOM 859 O O . GLY A 1 111 ? 27.787 -12.596 -10.673 1.00 52.44 111 GLY A O 1
ATOM 860 N N . GLN A 1 112 ? 27.775 -11.987 -8.491 1.00 42.22 112 GLN A N 1
ATOM 861 C CA . GLN A 1 112 ? 29.086 -12.498 -8.117 1.00 42.22 112 GLN A CA 1
ATOM 862 C C . GLN A 1 112 ? 28.872 -13.747 -7.272 1.00 42.22 112 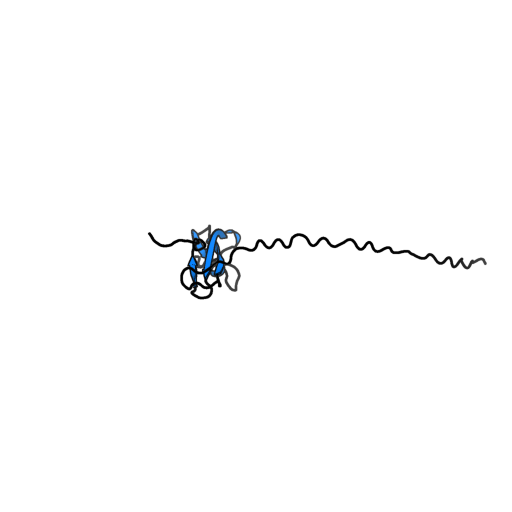GLN A C 1
ATOM 864 O O . GLN A 1 112 ? 27.909 -13.727 -6.469 1.00 42.22 112 GLN A O 1
#